Protein AF-E9RY54-F1 (afdb_monomer_lite)

Foldseek 3Di:
DPPLVVLLVVLLVVQLVVQCVVVVHDSVVSSVVVCPDPVNVVSPDVVNVCSVDHSVVD

Structure (mmCIF, N/CA/C/O backbone):
data_AF-E9RY54-F1
#
_entry.id   AF-E9RY54-F1
#
loop_
_atom_site.group_PDB
_atom_site.id
_atom_site.type_symbol
_atom_site.label_atom_id
_atom_site.label_alt_id
_atom_site.label_comp_id
_atom_site.label_asym_id
_atom_site.label_entity_id
_atom_site.label_seq_id
_atom_site.pdbx_PDB_ins_code
_atom_site.Cartn_x
_atom_site.Cartn_y
_atom_site.Cartn_z
_atom_site.occupancy
_atom_site.B_iso_or_equiv
_atom_site.auth_seq_id
_atom_site.auth_comp_id
_atom_site.auth_asym_id
_atom_site.auth_atom_id
_atom_site.pdbx_PDB_model_num
ATOM 1 N N . MET A 1 1 ? 1.786 6.208 15.825 1.00 64.44 1 MET A N 1
ATOM 2 C CA . MET A 1 1 ? 0.976 5.446 14.862 1.00 64.44 1 MET A CA 1
ATOM 3 C C . MET A 1 1 ? -0.133 4.742 15.607 1.00 64.44 1 MET A C 1
ATOM 5 O O . MET A 1 1 ? 0.144 4.056 16.588 1.00 64.44 1 MET A O 1
ATOM 9 N N . GLY A 1 2 ? -1.377 4.949 15.192 1.00 87.81 2 GLY A N 1
ATOM 10 C CA . GLY A 1 2 ? -2.493 4.116 15.629 1.00 87.81 2 GLY A CA 1
ATOM 11 C C . GLY A 1 2 ? -2.433 2.737 14.966 1.00 87.81 2 GLY A C 1
ATOM 12 O O . GLY A 1 2 ? -1.875 2.594 13.882 1.00 87.81 2 GLY A O 1
ATOM 13 N N . LYS A 1 3 ? -3.053 1.721 15.583 1.00 88.50 3 LYS A N 1
ATOM 14 C CA . LYS A 1 3 ? -3.149 0.360 15.013 1.00 88.50 3 LYS A CA 1
ATOM 15 C C . LYS A 1 3 ? -3.692 0.368 13.577 1.00 88.50 3 LYS A C 1
ATOM 17 O O . LYS A 1 3 ? -3.267 -0.422 12.752 1.00 88.50 3 LYS A O 1
ATOM 22 N N . GLN A 1 4 ? -4.623 1.274 13.290 1.00 87.69 4 GLN A N 1
ATOM 23 C CA . GLN A 1 4 ? -5.197 1.427 11.958 1.00 87.69 4 GLN A CA 1
ATOM 24 C C . GLN A 1 4 ? -4.162 1.886 10.921 1.00 87.69 4 GLN A C 1
ATOM 26 O O . GLN A 1 4 ? -4.098 1.315 9.843 1.00 87.69 4 GLN A O 1
ATOM 31 N N . GLU A 1 5 ? -3.359 2.899 11.246 1.00 89.81 5 GLU A N 1
ATOM 32 C CA . GLU A 1 5 ? -2.334 3.428 10.336 1.00 89.81 5 GLU A CA 1
ATOM 33 C C . GLU A 1 5 ? -1.306 2.343 10.004 1.00 89.81 5 GLU A C 1
ATOM 35 O O . GLU A 1 5 ? -0.947 2.187 8.846 1.00 89.81 5 GLU A O 1
ATOM 40 N N . GLN A 1 6 ? -0.936 1.518 10.990 1.00 92.94 6 GLN A N 1
ATOM 41 C CA . GLN A 1 6 ? -0.050 0.369 10.775 1.00 92.94 6 GLN A CA 1
ATOM 42 C C . GLN A 1 6 ? -0.650 -0.669 9.819 1.00 92.94 6 GLN A C 1
ATOM 44 O O . GLN A 1 6 ? 0.048 -1.172 8.949 1.00 92.94 6 GLN A O 1
ATOM 49 N N . LEU A 1 7 ? -1.941 -0.988 9.961 1.00 93.75 7 LEU A N 1
ATOM 50 C CA . LEU A 1 7 ? -2.613 -1.936 9.064 1.00 93.75 7 LEU A CA 1
ATOM 51 C C . LEU A 1 7 ? -2.689 -1.407 7.628 1.00 93.75 7 LEU A C 1
ATOM 53 O O . LEU A 1 7 ? -2.430 -2.151 6.687 1.00 93.75 7 LEU A O 1
ATOM 57 N N . ILE A 1 8 ? -2.987 -0.115 7.468 1.00 93.75 8 ILE A N 1
ATOM 58 C CA . ILE A 1 8 ? -2.974 0.544 6.159 1.00 93.75 8 ILE A CA 1
ATOM 59 C C . ILE A 1 8 ? -1.568 0.492 5.554 1.00 93.75 8 ILE A C 1
ATOM 61 O O . ILE A 1 8 ? -1.434 0.153 4.385 1.00 93.75 8 ILE A O 1
ATOM 65 N N . GLU A 1 9 ? -0.523 0.787 6.331 1.00 94.00 9 GLU A N 1
ATOM 66 C CA . GLU A 1 9 ? 0.864 0.726 5.856 1.00 94.00 9 GLU A CA 1
ATOM 67 C C . GLU A 1 9 ? 1.259 -0.675 5.372 1.00 94.00 9 GLU A C 1
ATOM 69 O O . GLU A 1 9 ? 1.917 -0.777 4.339 1.00 94.00 9 GLU A O 1
ATOM 74 N N . TYR A 1 10 ? 0.836 -1.740 6.062 1.00 94.31 10 TYR A N 1
ATOM 75 C CA . TYR A 1 10 ? 1.103 -3.111 5.615 1.00 94.31 10 TYR A CA 1
ATOM 76 C C . TYR A 1 10 ? 0.406 -3.434 4.293 1.00 94.31 10 TYR A C 1
ATOM 78 O O . TYR A 1 10 ? 1.049 -3.925 3.373 1.00 94.31 10 TYR A O 1
ATOM 86 N N . ILE A 1 11 ? -0.874 -3.080 4.161 1.00 94.81 11 ILE A N 1
ATOM 87 C CA . ILE A 1 11 ? -1.619 -3.295 2.914 1.00 94.81 11 ILE A CA 1
ATOM 88 C C . ILE A 1 11 ? -0.999 -2.501 1.761 1.00 94.81 11 ILE A C 1
ATOM 90 O O . ILE A 1 11 ? -0.879 -3.013 0.653 1.00 94.81 11 ILE A O 1
ATOM 94 N N . VAL A 1 12 ? -0.576 -1.260 2.012 1.00 95.38 12 VAL A N 1
ATOM 95 C CA . VAL A 1 12 ? 0.093 -0.431 1.003 1.00 95.38 12 VAL A CA 1
ATOM 96 C C . VAL A 1 12 ? 1.398 -1.080 0.543 1.00 95.38 12 VAL A C 1
ATOM 98 O O . VAL A 1 12 ? 1.638 -1.130 -0.659 1.00 95.38 12 VAL A O 1
ATOM 101 N N . GLN A 1 13 ? 2.229 -1.571 1.467 1.00 95.88 13 GLN A N 1
ATOM 102 C CA . GLN A 1 13 ? 3.494 -2.232 1.126 1.00 95.88 13 GLN A CA 1
ATOM 103 C C . GLN A 1 13 ? 3.252 -3.470 0.260 1.00 95.88 13 GLN A C 1
ATOM 105 O O . GLN A 1 13 ? 3.828 -3.565 -0.821 1.00 95.88 13 GLN A O 1
ATOM 110 N N . ASP A 1 14 ? 2.327 -4.340 0.672 1.00 96.12 14 ASP A N 1
ATOM 111 C CA . ASP A 1 14 ? 1.980 -5.546 -0.083 1.00 96.12 14 ASP A CA 1
ATOM 112 C C . ASP A 1 14 ? 1.472 -5.213 -1.495 1.00 96.12 14 ASP A C 1
ATOM 114 O O . ASP A 1 14 ? 1.919 -5.804 -2.477 1.00 96.12 14 ASP A O 1
ATOM 118 N N . ILE A 1 15 ? 0.548 -4.251 -1.622 1.00 94.88 15 ILE A N 1
ATOM 119 C CA . ILE A 1 15 ? -0.019 -3.881 -2.927 1.00 94.88 15 ILE A CA 1
ATOM 120 C C . ILE A 1 15 ? 1.044 -3.271 -3.833 1.00 94.88 15 ILE A C 1
ATOM 122 O O . ILE A 1 15 ? 1.068 -3.572 -5.024 1.00 94.88 15 ILE A O 1
ATOM 126 N N . VAL A 1 16 ? 1.924 -2.425 -3.296 1.00 96.38 16 VAL A N 1
ATOM 127 C CA . VAL A 1 16 ? 3.001 -1.813 -4.079 1.00 96.38 16 VAL A CA 1
ATOM 128 C C . VAL A 1 16 ? 4.005 -2.867 -4.548 1.00 96.38 16 VAL A C 1
ATOM 130 O O . VAL A 1 16 ? 4.391 -2.826 -5.716 1.00 96.38 16 VAL A O 1
ATOM 133 N N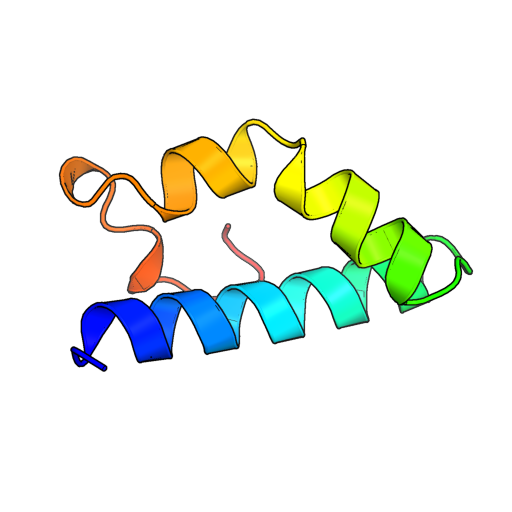 . ASP A 1 17 ? 4.380 -3.827 -3.698 1.00 96.69 17 ASP A N 1
ATOM 134 C CA . ASP A 1 17 ? 5.251 -4.948 -4.078 1.00 96.69 17 ASP A CA 1
ATOM 135 C C . ASP A 1 17 ? 4.617 -5.808 -5.183 1.00 96.69 17 ASP A C 1
ATOM 137 O O . ASP A 1 17 ? 5.274 -6.125 -6.184 1.00 96.69 17 ASP A O 1
ATOM 141 N N . MET A 1 18 ? 3.324 -6.129 -5.050 1.00 94.00 18 MET A N 1
ATOM 142 C CA . MET A 1 18 ? 2.565 -6.851 -6.078 1.00 94.00 18 MET A CA 1
ATOM 143 C C . MET A 1 18 ? 2.509 -6.058 -7.387 1.00 94.00 18 MET A C 1
ATOM 145 O O . MET A 1 18 ? 2.859 -6.585 -8.438 1.00 94.00 18 MET A O 1
ATOM 149 N N . PHE A 1 19 ? 2.162 -4.769 -7.342 1.00 92.69 19 PHE A N 1
ATOM 150 C CA . PHE A 1 19 ? 2.104 -3.909 -8.529 1.00 92.69 19 PHE A CA 1
ATOM 151 C C . PHE A 1 19 ? 3.457 -3.766 -9.223 1.00 92.69 19 PHE A C 1
ATOM 153 O O . PHE A 1 19 ? 3.518 -3.778 -10.453 1.00 92.69 19 PHE A O 1
ATOM 160 N N . SER A 1 20 ? 4.531 -3.600 -8.448 1.00 96.69 20 SER A N 1
ATOM 161 C CA . SER A 1 20 ? 5.894 -3.492 -8.968 1.00 96.69 20 SER A CA 1
ATOM 162 C C . SER A 1 20 ? 6.280 -4.767 -9.715 1.00 96.69 20 SER A C 1
ATOM 164 O O . SER A 1 20 ? 6.776 -4.686 -10.838 1.00 96.69 20 SER A O 1
ATOM 166 N N . SER A 1 21 ? 5.971 -5.928 -9.130 1.00 95.38 21 SER A N 1
ATOM 167 C CA . SER A 1 21 ? 6.290 -7.241 -9.695 1.00 95.38 21 SER A CA 1
ATOM 168 C C . SER A 1 21 ? 5.430 -7.581 -10.917 1.00 95.38 21 SER A C 1
ATOM 170 O O . SER A 1 21 ? 5.958 -8.003 -11.943 1.00 95.38 21 SER A O 1
ATOM 172 N N . ASP A 1 22 ? 4.117 -7.361 -10.840 1.00 94.62 22 ASP A N 1
ATOM 173 C CA . ASP A 1 22 ? 3.161 -7.718 -11.894 1.00 94.62 22 ASP A CA 1
ATOM 174 C C . ASP A 1 22 ? 3.308 -6.854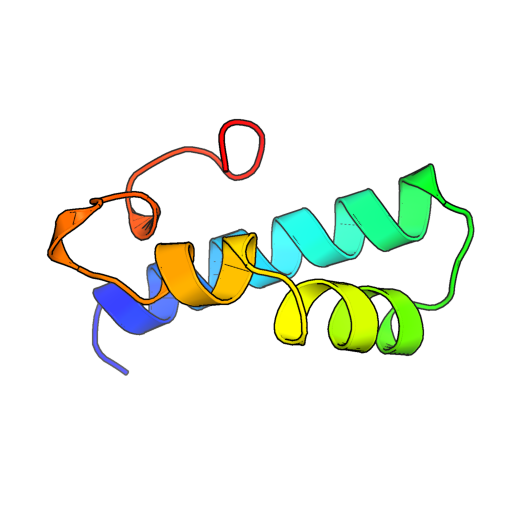 -13.149 1.00 94.62 22 ASP A C 1
ATOM 176 O O . ASP A 1 22 ? 3.038 -7.310 -14.262 1.00 94.62 22 ASP A O 1
ATOM 180 N N . GLN A 1 23 ? 3.696 -5.589 -12.977 1.00 93.50 23 GLN A N 1
ATOM 181 C CA . GLN A 1 23 ? 3.841 -4.635 -14.077 1.00 93.50 23 GLN A CA 1
ATOM 182 C C . GLN A 1 23 ? 5.295 -4.453 -14.530 1.00 93.50 23 GLN A C 1
ATOM 184 O O . GLN A 1 23 ? 5.520 -3.697 -15.474 1.00 93.50 23 GLN A O 1
ATOM 189 N N . ASP A 1 24 ? 6.258 -5.117 -13.879 1.00 95.62 24 ASP A N 1
ATOM 190 C CA . ASP A 1 24 ? 7.702 -4.943 -14.106 1.00 95.62 24 ASP A CA 1
ATOM 191 C C . ASP A 1 24 ? 8.117 -3.455 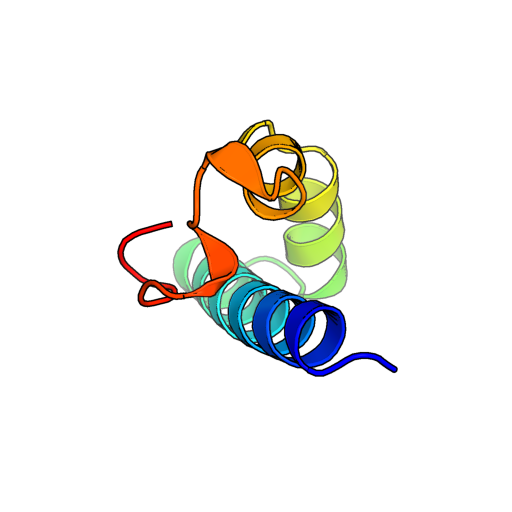-14.079 1.00 95.62 24 ASP A C 1
ATOM 193 O O . ASP A 1 24 ? 8.832 -2.948 -14.945 1.00 95.62 24 ASP A O 1
ATOM 197 N N . ILE A 1 25 ? 7.595 -2.719 -13.089 1.00 96.00 25 ILE A N 1
ATOM 198 C CA . ILE A 1 25 ? 7.880 -1.292 -12.880 1.00 96.00 25 ILE A CA 1
ATOM 199 C C . ILE A 1 25 ? 8.669 -1.076 -11.595 1.00 96.00 25 ILE A C 1
ATOM 201 O O . ILE A 1 25 ? 8.603 -1.872 -10.660 1.00 96.00 25 ILE A O 1
ATOM 205 N N . GLY A 1 26 ? 9.378 0.050 -11.515 1.00 96.31 26 GLY A N 1
ATOM 206 C CA . GLY A 1 26 ? 10.096 0.423 -10.300 1.00 96.31 26 GLY A CA 1
ATOM 207 C C . GLY A 1 26 ? 9.151 0.642 -9.116 1.00 96.31 26 GLY A C 1
ATOM 208 O O . GLY A 1 26 ? 8.045 1.157 -9.283 1.00 96.31 26 GLY A O 1
ATOM 209 N N . TYR A 1 27 ? 9.617 0.312 -7.912 1.00 94.56 27 TYR A N 1
ATOM 210 C CA . TYR A 1 27 ? 8.845 0.456 -6.674 1.00 94.56 27 TYR A CA 1
ATOM 211 C C . TYR A 1 27 ? 8.309 1.886 -6.472 1.00 94.56 27 TYR A C 1
ATOM 213 O O . TYR A 1 27 ? 7.135 2.070 -6.166 1.00 94.56 27 TYR A O 1
ATOM 221 N N . ASP A 1 28 ? 9.120 2.913 -6.754 1.00 95.25 28 ASP A N 1
ATOM 222 C CA . ASP A 1 28 ? 8.694 4.321 -6.683 1.00 95.25 28 ASP A CA 1
ATOM 223 C C . ASP A 1 28 ? 7.554 4.644 -7.667 1.00 95.25 28 ASP A C 1
ATOM 225 O O . ASP A 1 28 ? 6.654 5.433 -7.365 1.00 95.25 28 ASP A O 1
ATOM 229 N N . GLU A 1 29 ? 7.566 4.026 -8.852 1.00 95.75 29 GLU A N 1
ATOM 230 C CA . GLU A 1 29 ? 6.496 4.180 -9.839 1.00 95.75 29 GLU A CA 1
ATOM 231 C C . GLU A 1 29 ? 5.221 3.459 -9.384 1.00 95.75 29 GLU A C 1
ATOM 233 O O . GLU A 1 29 ? 4.128 4.021 -9.495 1.00 95.75 29 GLU A O 1
ATOM 238 N N . ALA A 1 30 ? 5.356 2.250 -8.830 1.00 96.38 30 ALA A N 1
ATOM 239 C CA . ALA A 1 30 ? 4.252 1.491 -8.251 1.00 96.38 30 ALA A CA 1
ATOM 240 C C . ALA A 1 30 ? 3.603 2.247 -7.082 1.00 96.38 30 ALA A C 1
ATOM 242 O O . ALA A 1 30 ? 2.380 2.404 -7.067 1.00 96.38 30 ALA A O 1
ATOM 243 N N . MET A 1 31 ? 4.407 2.815 -6.175 1.00 95.56 31 MET A N 1
ATOM 244 C CA . MET A 1 31 ? 3.930 3.704 -5.114 1.00 95.56 31 MET A CA 1
ATOM 245 C C . MET A 1 31 ? 3.136 4.859 -5.714 1.00 95.56 31 MET A C 1
ATOM 247 O O . MET A 1 31 ? 1.972 5.050 -5.373 1.00 95.56 31 MET A O 1
ATOM 251 N N . ASN A 1 32 ? 3.733 5.616 -6.636 1.00 95.88 32 ASN A N 1
ATOM 252 C CA . ASN A 1 32 ? 3.085 6.790 -7.213 1.00 95.88 32 ASN A CA 1
ATOM 253 C C . ASN A 1 32 ? 1.735 6.435 -7.864 1.00 95.88 32 ASN A C 1
ATOM 255 O O . ASN A 1 32 ? 0.740 7.128 -7.652 1.00 95.88 32 ASN A O 1
ATOM 259 N N . LYS A 1 33 ? 1.653 5.314 -8.588 1.00 94.38 33 LYS A N 1
ATOM 260 C CA . LYS A 1 33 ? 0.387 4.828 -9.158 1.00 94.38 33 LYS A CA 1
ATOM 261 C C . LYS A 1 33 ? -0.631 4.456 -8.083 1.00 94.38 33 LYS A C 1
ATOM 263 O O . LYS A 1 33 ? -1.791 4.852 -8.200 1.00 94.38 33 LYS A O 1
ATOM 268 N N . PHE A 1 34 ? -0.217 3.731 -7.045 1.00 95.00 34 PHE A N 1
ATOM 269 C CA . PHE A 1 34 ? -1.123 3.287 -5.991 1.00 95.00 34 PHE A CA 1
ATOM 270 C C . PHE A 1 34 ? -1.647 4.455 -5.145 1.00 95.00 34 PHE A C 1
ATOM 272 O O . PHE A 1 34 ? -2.857 4.566 -4.956 1.00 95.00 34 PHE A O 1
ATOM 279 N N . TYR A 1 35 ? -0.784 5.385 -4.727 1.00 94.44 35 TYR A N 1
ATOM 280 C CA . TYR A 1 35 ? -1.178 6.569 -3.950 1.00 94.44 35 TYR A CA 1
ATOM 281 C C . TYR A 1 35 ? -2.131 7.507 -4.708 1.00 94.44 35 TYR A C 1
ATOM 283 O O . TYR A 1 35 ? -2.950 8.173 -4.082 1.00 94.44 35 TYR A O 1
ATOM 291 N N . ASN A 1 36 ? -2.063 7.542 -6.044 1.00 94.19 36 ASN A N 1
ATOM 292 C CA . ASN A 1 36 ? -2.990 8.308 -6.888 1.00 94.19 36 ASN A CA 1
ATOM 293 C C . ASN A 1 36 ? -4.227 7.502 -7.329 1.00 94.19 36 ASN A C 1
ATOM 295 O O . ASN A 1 36 ? -4.994 7.948 -8.185 1.00 94.19 36 ASN A O 1
ATOM 299 N N . SER A 1 37 ? -4.423 6.300 -6.786 1.00 93.94 37 SER A N 1
ATOM 300 C CA . SER A 1 37 ? -5.559 5.450 -7.123 1.00 93.94 37 SER A CA 1
ATOM 301 C C . SER A 1 37 ? -6.766 5.723 -6.223 1.00 93.94 37 SER A C 1
ATOM 303 O O . SER A 1 37 ? -6.648 6.049 -5.042 1.00 93.94 37 SER A O 1
ATOM 305 N N . LYS A 1 38 ? -7.964 5.466 -6.759 1.00 93.88 38 LYS A N 1
ATOM 306 C CA . LYS A 1 38 ? -9.205 5.460 -5.966 1.00 93.88 38 LYS A CA 1
ATOM 307 C C . LYS A 1 38 ? -9.222 4.365 -4.895 1.00 93.88 38 LYS A C 1
ATOM 309 O O . LYS A 1 38 ? -10.015 4.441 -3.961 1.00 93.88 38 LYS A O 1
ATOM 314 N N . VAL A 1 39 ? -8.401 3.324 -5.053 1.00 92.06 39 VAL A N 1
ATOM 315 C CA . VAL A 1 39 ? -8.279 2.239 -4.071 1.00 92.06 39 VAL A CA 1
ATOM 316 C C . VAL A 1 39 ? -7.623 2.777 -2.806 1.00 92.06 39 VAL A C 1
ATOM 318 O O . VAL A 1 39 ? -8.158 2.578 -1.723 1.00 92.06 39 VAL A O 1
ATOM 321 N N . PHE A 1 40 ? -6.550 3.560 -2.939 1.00 94.25 40 PHE A N 1
ATOM 322 C CA . PHE A 1 40 ? -5.891 4.190 -1.796 1.00 94.25 40 PHE A CA 1
ATOM 323 C C . PHE A 1 40 ? -6.786 5.211 -1.074 1.00 94.25 40 PHE A C 1
ATOM 325 O O . PHE A 1 40 ? -6.777 5.277 0.156 1.00 94.25 40 PHE A O 1
ATOM 332 N N . GLU A 1 41 ? -7.608 5.971 -1.808 1.00 93.62 41 GLU A N 1
ATOM 333 C CA . GLU A 1 41 ? -8.625 6.848 -1.201 1.00 93.62 41 GLU A CA 1
ATOM 334 C C . GLU A 1 41 ? -9.615 6.050 -0.337 1.00 93.62 41 GLU A C 1
ATOM 336 O O . GLU A 1 41 ? -9.900 6.432 0.796 1.00 93.62 41 GLU A O 1
ATOM 341 N N . LYS A 1 42 ? -10.102 4.909 -0.842 1.00 93.56 42 LYS A N 1
ATOM 342 C CA . LYS A 1 42 ? -11.024 4.034 -0.105 1.00 93.56 42 LYS A CA 1
ATOM 343 C C . LYS A 1 42 ? -10.355 3.296 1.050 1.00 93.56 42 LYS A C 1
ATOM 345 O O . LYS A 1 42 ? -10.982 3.121 2.085 1.00 93.56 42 LYS A O 1
ATOM 350 N N . LEU A 1 43 ? -9.095 2.893 0.903 1.00 93.44 43 LEU A N 1
ATOM 351 C CA . LEU A 1 43 ? -8.334 2.217 1.954 1.00 93.44 43 LEU A CA 1
ATOM 352 C C . LEU A 1 43 ? -8.167 3.106 3.198 1.00 93.44 43 LEU A C 1
ATOM 354 O O . LEU A 1 43 ? -8.160 2.615 4.326 1.00 93.44 43 LEU A O 1
ATOM 358 N N . GLN A 1 44 ? -8.070 4.423 2.998 1.00 90.06 44 GLN A N 1
ATOM 359 C CA . GLN A 1 44 ? -8.040 5.399 4.088 1.00 90.06 44 GLN A CA 1
ATOM 360 C C . GLN A 1 44 ? -9.411 5.630 4.738 1.00 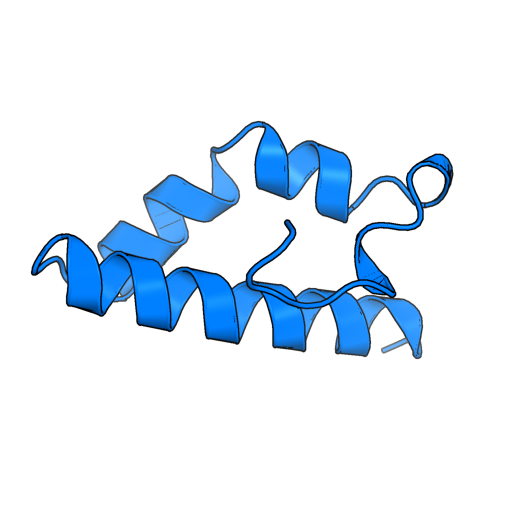90.06 44 GLN A C 1
ATOM 362 O O . GLN A 1 44 ? -9.474 6.073 5.891 1.00 90.06 44 GLN A O 1
ATOM 367 N N . ASP A 1 45 ? -10.502 5.338 4.028 1.00 92.88 45 ASP A N 1
ATOM 368 C CA . ASP A 1 45 ? -11.854 5.497 4.541 1.00 92.88 45 ASP A CA 1
ATOM 369 C C . ASP A 1 45 ? -12.184 4.391 5.551 1.00 92.88 45 ASP A C 1
ATOM 371 O O . ASP A 1 45 ? -12.313 3.206 5.233 1.00 92.88 45 ASP A O 1
ATOM 375 N N . LYS A 1 46 ? -12.358 4.815 6.803 1.00 84.38 46 LYS A N 1
ATOM 376 C CA . LYS A 1 46 ? -12.633 3.942 7.946 1.00 84.38 46 LYS A CA 1
ATOM 377 C C . LYS A 1 46 ? -13.959 3.214 7.831 1.00 84.38 46 LYS A C 1
ATOM 379 O O . LYS A 1 46 ? -14.082 2.118 8.370 1.00 84.38 46 LYS A O 1
ATOM 384 N N . GLU A 1 47 ? -14.935 3.820 7.166 1.00 89.81 47 GLU A N 1
ATOM 385 C CA . GLU A 1 47 ? -16.273 3.249 7.037 1.00 89.81 47 GLU A CA 1
ATOM 386 C C . GLU A 1 47 ? -16.279 2.043 6.095 1.00 89.81 47 GLU A C 1
ATOM 388 O O . GLU A 1 47 ? -17.133 1.168 6.224 1.00 89.81 47 GLU A O 1
ATOM 393 N N . THR A 1 48 ? -15.291 1.950 5.197 1.00 89.75 48 THR A N 1
ATOM 394 C CA . THR A 1 48 ? -15.159 0.814 4.274 1.00 89.75 48 THR A CA 1
ATOM 395 C C . THR A 1 48 ? -14.632 -0.447 4.954 1.00 89.75 48 THR A C 1
ATOM 397 O O . THR A 1 48 ? -14.903 -1.545 4.480 1.00 89.75 48 THR A O 1
ATOM 400 N N . GLY A 1 49 ? -13.860 -0.303 6.038 1.00 90.25 49 GLY A N 1
ATOM 401 C CA . GLY A 1 49 ? -13.206 -1.420 6.722 1.00 90.25 49 GLY A CA 1
ATOM 402 C C . GLY A 1 49 ? -12.099 -2.117 5.920 1.00 90.25 49 GLY A C 1
ATOM 403 O O . GLY A 1 49 ? -11.544 -3.092 6.417 1.00 90.25 49 GLY A O 1
ATOM 404 N N . LEU A 1 50 ? -11.728 -1.613 4.734 1.00 91.62 50 LEU A N 1
ATOM 405 C CA . LEU A 1 50 ? -10.770 -2.266 3.824 1.00 91.62 50 LEU A CA 1
ATOM 406 C C . LEU A 1 50 ? -9.407 -2.541 4.465 1.00 91.62 50 LEU A C 1
ATOM 408 O O . LEU A 1 50 ? -8.769 -3.536 4.156 1.00 91.62 50 LEU A O 1
ATOM 412 N N . TYR A 1 51 ? -8.983 -1.702 5.410 1.00 90.12 51 TYR A N 1
ATOM 413 C CA . TYR A 1 51 ? -7.724 -1.889 6.129 1.00 90.12 51 TYR A CA 1
ATOM 414 C C . TYR A 1 51 ? -7.695 -3.127 7.050 1.00 90.12 51 TYR A C 1
ATOM 416 O O . TYR A 1 51 ? -6.666 -3.411 7.659 1.00 90.12 51 TYR A O 1
ATOM 424 N N . MET A 1 52 ? -8.826 -3.816 7.235 1.00 91.00 52 MET A N 1
ATOM 425 C CA . MET A 1 52 ? -8.908 -5.082 7.974 1.00 91.00 52 MET A CA 1
ATOM 426 C C . MET A 1 52 ? -8.887 -6.314 7.060 1.00 91.00 52 MET A C 1
ATOM 428 O O . MET A 1 52 ? -8.769 -7.426 7.572 1.00 91.00 52 MET A O 1
ATOM 432 N N . GLU A 1 53 ? -9.020 -6.119 5.748 1.00 93.38 53 GLU A N 1
ATOM 433 C CA . GLU A 1 53 ? -9.045 -7.186 4.747 1.00 93.38 53 GLU A CA 1
ATOM 434 C C . GLU A 1 53 ? -7.627 -7.537 4.263 1.00 93.38 53 GLU A C 1
ATOM 436 O O . GLU A 1 53 ? -6.646 -6.875 4.614 1.00 93.38 53 GLU A O 1
ATOM 441 N N . SER A 1 54 ? -7.502 -8.603 3.465 1.00 89.00 54 SER A N 1
ATOM 442 C CA . SER A 1 54 ? -6.229 -8.961 2.830 1.00 89.00 54 SER A CA 1
ATOM 443 C C . SER A 1 54 ? -5.868 -7.992 1.701 1.00 89.00 54 SER A C 1
ATOM 445 O O . SER A 1 54 ? -6.739 -7.475 1.003 1.00 89.00 54 SER A O 1
ATOM 447 N N . SER A 1 55 ? -4.569 -7.806 1.468 1.00 88.06 55 SER A N 1
ATOM 448 C CA . SER A 1 55 ? -4.039 -6.989 0.368 1.00 88.06 55 SER A CA 1
ATOM 449 C C . SER A 1 55 ? -4.481 -7.473 -1.019 1.00 88.06 55 SER A C 1
ATOM 451 O O . SER A 1 55 ? -4.617 -6.658 -1.918 1.00 88.06 55 SER A O 1
ATOM 453 N N . GLU A 1 56 ? -4.775 -8.766 -1.187 1.00 86.88 56 GLU A N 1
ATOM 454 C CA . GLU A 1 56 ? -5.323 -9.341 -2.430 1.00 86.88 56 GLU A CA 1
ATOM 455 C C . GLU A 1 56 ? -6.801 -8.983 -2.690 1.00 86.88 56 GLU A C 1
ATOM 457 O O . GLU A 1 56 ? -7.272 -9.092 -3.823 1.00 86.88 56 GLU A O 1
ATOM 462 N N . TYR A 1 57 ? -7.561 -8.625 -1.648 1.00 87.56 57 TYR A N 1
ATOM 463 C CA . TYR A 1 57 ? -8.974 -8.246 -1.769 1.00 87.56 57 TYR A CA 1
ATOM 464 C C . TYR A 1 57 ? -9.156 -6.754 -2.084 1.00 87.56 57 TYR A C 1
ATOM 466 O O . TYR A 1 57 ? -10.136 -6.376 -2.732 1.00 87.56 57 TYR A O 1
ATOM 474 N N . VAL A 1 58 ? -8.237 -5.927 -1.579 1.00 81.94 58 VAL A N 1
ATOM 475 C CA . VAL A 1 58 ? -8.213 -4.462 -1.723 1.00 81.94 58 VAL A CA 1
ATOM 476 C C . VAL A 1 58 ? -7.853 -4.054 -3.150 1.00 81.94 58 VAL A C 1
ATOM 478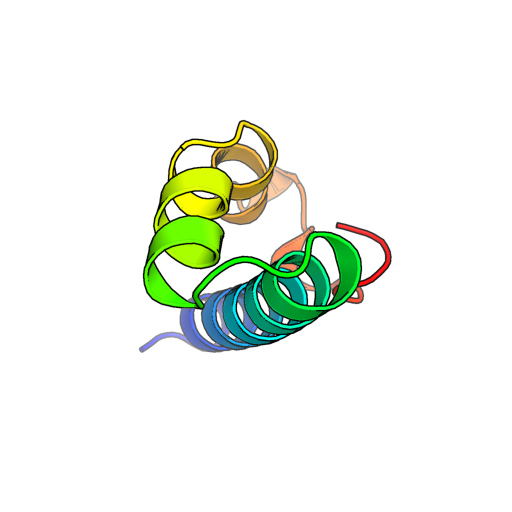 O O . VAL A 1 58 ? -8.576 -3.183 -3.692 1.00 81.94 58 VAL A O 1
#

Sequence (58 aa):
MGKQEQLIEYIVQDIVDMFSSDQDIGYDEAMNKFYNSKVFEKLQDKETGLYMESSEYV

pLDDT: mean 92.32, std 4.9, range [64.44, 96.69]

Secondary structure (DSSP, 8-state):
--HHHHHHHHHHHHHHHHHHHHHT--HHHHHHHHHTSHHHHHHH-GGG-GGGS-TTT-

Radius of gyration: 11.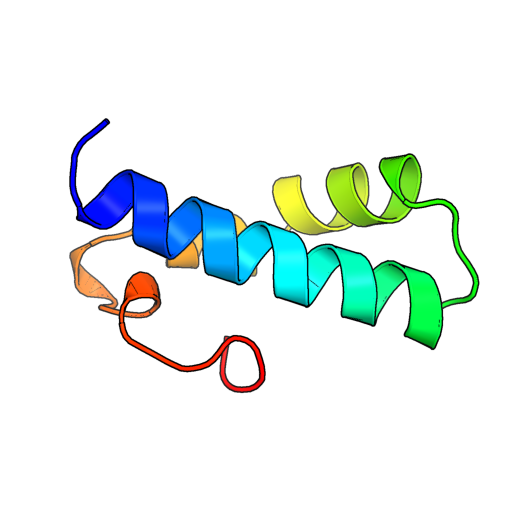11 Å; chains: 1; bounding box: 26×18×30 Å